Protein AF-A0A946RWE3-F1 (afdb_monomer_lite)

Structure (mmCIF, N/CA/C/O backbone):
data_AF-A0A946RWE3-F1
#
_entry.id   AF-A0A946RWE3-F1
#
loop_
_atom_site.group_PDB
_atom_site.id
_atom_site.type_symbol
_atom_site.label_atom_id
_atom_site.label_alt_id
_atom_site.label_comp_id
_atom_site.label_asym_id
_atom_site.label_entity_id
_atom_site.label_seq_id
_atom_site.pdbx_PDB_ins_code
_atom_site.Cartn_x
_atom_site.Cartn_y
_atom_site.Cartn_z
_atom_site.occupancy
_atom_site.B_iso_or_equiv
_atom_site.auth_seq_id
_atom_site.auth_comp_id
_atom_site.auth_asym_id
_atom_site.auth_atom_id
_atom_site.pdbx_PDB_model_num
ATOM 1 N N . MET A 1 1 ? 1.731 -8.033 6.178 1.00 60.97 1 MET A N 1
ATOM 2 C CA . MET A 1 1 ? 1.271 -7.411 4.912 1.00 60.97 1 MET A CA 1
ATOM 3 C C . MET A 1 1 ? 0.655 -8.437 3.960 1.00 60.97 1 MET A C 1
ATOM 5 O O . MET A 1 1 ? -0.506 -8.271 3.630 1.00 60.97 1 MET A O 1
ATOM 9 N N . LYS A 1 2 ? 1.358 -9.526 3.592 1.00 65.19 2 LYS A N 1
ATOM 10 C CA . LYS A 1 2 ? 0.799 -10.618 2.763 1.00 65.19 2 LYS A CA 1
ATOM 11 C C . LYS A 1 2 ? -0.526 -11.181 3.307 1.00 65.19 2 LYS A C 1
ATOM 13 O O . LYS A 1 2 ? -1.507 -11.204 2.584 1.00 65.19 2 LYS A O 1
ATOM 18 N N . GLU A 1 3 ? -0.561 -11.512 4.593 1.00 70.81 3 GLU A N 1
ATOM 19 C CA . GLU A 1 3 ? -1.753 -12.035 5.279 1.00 70.81 3 GLU A CA 1
ATOM 20 C C . GLU A 1 3 ? -2.956 -11.072 5.222 1.00 70.81 3 GLU A C 1
ATOM 22 O O . GLU A 1 3 ? -4.069 -11.478 4.910 1.00 70.81 3 GLU A O 1
ATOM 27 N N . ALA A 1 4 ? -2.732 -9.767 5.415 1.00 74.88 4 ALA A N 1
ATOM 28 C CA . ALA A 1 4 ? -3.790 -8.758 5.322 1.00 74.88 4 ALA A CA 1
ATOM 29 C C . ALA A 1 4 ? -4.357 -8.625 3.894 1.00 74.88 4 ALA A C 1
ATOM 31 O O . ALA A 1 4 ? -5.562 -8.463 3.716 1.00 74.88 4 ALA A O 1
ATOM 32 N N . VAL A 1 5 ? -3.497 -8.726 2.872 1.00 73.06 5 VAL A N 1
ATOM 33 C CA . VAL A 1 5 ? -3.916 -8.713 1.460 1.00 73.06 5 VAL A CA 1
ATOM 34 C C . VAL A 1 5 ? -4.716 -9.972 1.119 1.00 73.06 5 VAL A C 1
ATOM 36 O O . VAL A 1 5 ? -5.703 -9.889 0.391 1.00 73.06 5 VAL A O 1
ATOM 39 N N . GLU A 1 6 ? -4.320 -11.128 1.653 1.00 77.56 6 GLU A N 1
ATOM 40 C CA . GLU A 1 6 ? -5.034 -12.392 1.465 1.00 77.56 6 GLU A CA 1
ATOM 41 C C . GLU A 1 6 ? -6.436 -12.335 2.082 1.00 77.56 6 GLU A C 1
ATOM 43 O O . GLU A 1 6 ? -7.398 -12.625 1.374 1.00 77.56 6 GLU A O 1
ATOM 48 N N . ILE A 1 7 ? -6.560 -11.845 3.322 1.00 82.06 7 ILE A N 1
ATOM 49 C CA . ILE A 1 7 ? -7.850 -11.638 4.002 1.00 82.06 7 ILE A CA 1
ATOM 50 C C . ILE A 1 7 ? -8.738 -10.662 3.219 1.00 82.06 7 ILE A C 1
ATOM 52 O O . ILE A 1 7 ? -9.902 -10.958 2.955 1.00 82.06 7 ILE A O 1
ATOM 56 N N . TYR A 1 8 ? -8.203 -9.508 2.807 1.00 76.50 8 TYR A N 1
ATOM 57 C CA . TYR A 1 8 ? -8.967 -8.527 2.029 1.00 76.50 8 TYR A CA 1
ATOM 58 C C . TYR A 1 8 ? -9.480 -9.115 0.706 1.00 76.50 8 TYR A C 1
ATOM 60 O O . TYR A 1 8 ? -10.638 -8.917 0.336 1.00 76.50 8 TYR A O 1
ATOM 68 N N . ARG A 1 9 ? -8.637 -9.878 -0.000 1.00 81.75 9 ARG A N 1
ATOM 69 C CA . ARG A 1 9 ? -9.019 -10.573 -1.235 1.00 81.75 9 ARG A CA 1
ATOM 70 C C . ARG A 1 9 ? -10.096 -11.617 -0.979 1.00 81.75 9 ARG A C 1
ATOM 72 O O . ARG A 1 9 ? -11.039 -11.675 -1.760 1.00 81.75 9 ARG A O 1
ATOM 79 N N . ASP A 1 10 ? -10.000 -12.390 0.095 1.00 82.81 10 ASP A N 1
ATOM 80 C CA . ASP A 1 10 ? -10.994 -13.417 0.415 1.00 82.81 10 ASP A CA 1
ATOM 81 C C . ASP A 1 10 ? -12.366 -12.800 0.743 1.00 82.81 10 ASP A C 1
ATOM 83 O O . ASP A 1 10 ? -13.396 -13.367 0.383 1.00 82.81 10 ASP A O 1
ATOM 87 N N . ILE A 1 11 ? -12.392 -11.602 1.341 1.00 83.25 11 ILE A N 1
ATOM 88 C CA . ILE A 1 11 ? -13.627 -10.861 1.644 1.00 83.25 11 ILE A CA 1
ATOM 89 C C . ILE A 1 11 ? -14.216 -10.202 0.390 1.00 83.25 11 ILE A C 1
ATOM 91 O O . ILE A 1 11 ? -15.402 -10.355 0.100 1.00 83.25 11 ILE A O 1
ATOM 95 N N . CYS A 1 12 ? -13.415 -9.431 -0.349 1.00 76.69 12 CYS A N 1
ATOM 96 C CA . CYS A 1 12 ? -13.926 -8.559 -1.409 1.00 76.69 12 CYS A CA 1
ATOM 97 C C . CYS A 1 12 ? -13.904 -9.206 -2.802 1.00 76.69 12 CYS A C 1
ATOM 99 O O . CYS A 1 12 ? -14.714 -8.849 -3.658 1.00 76.69 12 CYS A O 1
ATOM 101 N N . PHE A 1 13 ? -12.980 -10.138 -3.056 1.00 81.12 13 PHE A N 1
ATOM 102 C CA . PHE A 1 13 ? -12.709 -10.701 -4.385 1.00 81.12 13 PHE A CA 1
ATOM 103 C C . PHE A 1 13 ? -12.301 -12.195 -4.341 1.00 81.12 13 PHE A C 1
ATOM 105 O O . PHE A 1 13 ? -11.259 -12.557 -4.898 1.00 81.12 13 PHE A O 1
ATOM 112 N N . PRO A 1 14 ? -13.115 -13.092 -3.751 1.00 76.62 14 PRO A N 1
ATOM 113 C CA . PRO A 1 14 ? -12.714 -14.465 -3.401 1.00 76.62 14 PRO A CA 1
ATOM 114 C C . PRO A 1 14 ? -12.268 -15.336 -4.587 1.00 76.62 14 PRO A C 1
ATOM 116 O O . PRO A 1 14 ? -11.504 -16.280 -4.420 1.00 76.62 14 PRO A O 1
ATOM 119 N N . LEU A 1 15 ? -12.722 -15.023 -5.804 1.00 83.94 15 LEU A N 1
ATOM 120 C CA . LEU A 1 15 ? -12.388 -15.780 -7.018 1.00 83.94 15 LEU A CA 1
ATOM 121 C C . LEU A 1 15 ? -11.200 -15.201 -7.799 1.00 83.94 15 LEU A C 1
ATOM 123 O O . LEU A 1 15 ? -10.817 -15.760 -8.827 1.00 83.94 15 LEU A O 1
ATOM 127 N N . ARG A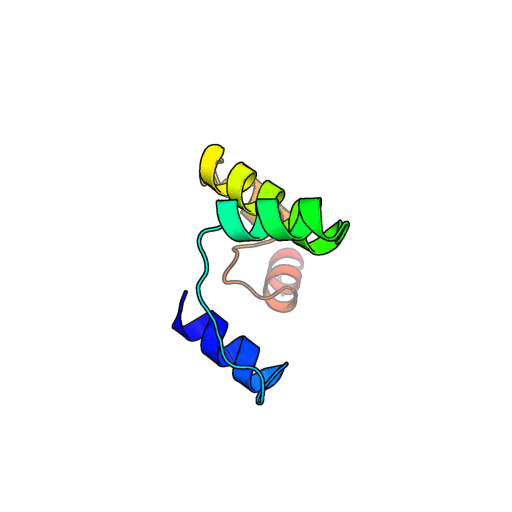 1 16 ? -10.629 -14.067 -7.370 1.00 76.00 16 ARG A N 1
ATOM 128 C CA . ARG A 1 16 ? -9.525 -13.431 -8.096 1.00 76.00 16 ARG A CA 1
ATOM 129 C C . ARG A 1 16 ? -8.179 -13.926 -7.562 1.00 76.00 16 ARG A C 1
ATOM 131 O O . ARG A 1 16 ? -7.896 -13.750 -6.375 1.00 76.00 16 ARG A O 1
ATOM 138 N N . PRO A 1 17 ? -7.323 -14.520 -8.413 1.00 75.00 17 PRO A N 1
ATOM 139 C CA . PRO A 1 17 ? -5.985 -14.901 -7.994 1.00 75.00 17 PRO A CA 1
ATOM 140 C C . PRO A 1 17 ? -5.169 -13.648 -7.664 1.00 75.00 17 PRO A C 1
ATOM 142 O O . PRO A 1 17 ? -5.191 -12.665 -8.408 1.00 75.00 17 PRO A O 1
ATOM 145 N N . ILE A 1 18 ? -4.426 -13.691 -6.557 1.00 72.00 18 ILE A N 1
ATOM 146 C CA . ILE A 1 18 ? -3.421 -12.670 -6.260 1.00 72.00 18 ILE A CA 1
ATOM 147 C C . ILE A 1 18 ? -2.221 -12.944 -7.161 1.00 72.00 18 ILE A C 1
ATOM 149 O O . ILE A 1 18 ? -1.585 -13.991 -7.056 1.00 72.00 18 ILE A O 1
ATOM 153 N N . ALA A 1 19 ? -1.906 -11.9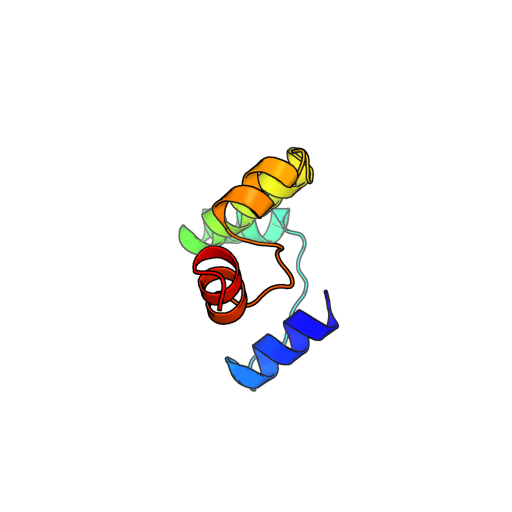92 -8.032 1.00 72.44 19 ALA A N 1
ATOM 154 C CA . ALA A 1 19 ? -0.688 -12.001 -8.824 1.00 72.44 19 ALA A CA 1
ATOM 155 C C . ALA A 1 19 ? 0.230 -10.873 -8.345 1.00 72.44 19 ALA A C 1
ATOM 157 O O . ALA A 1 19 ? -0.188 -9.722 -8.235 1.00 72.44 19 ALA A O 1
ATOM 158 N N . SER A 1 20 ? 1.491 -11.198 -8.071 1.00 75.00 20 SER A N 1
ATOM 159 C CA . SER A 1 20 ? 2.532 -10.204 -7.815 1.00 75.00 20 SER A CA 1
ATOM 160 C C . SER A 1 20 ? 3.142 -9.747 -9.137 1.00 75.00 20 SER A C 1
ATOM 162 O O . SER A 1 20 ? 3.465 -10.572 -9.991 1.00 75.00 20 SER A O 1
ATOM 164 N N . SER A 1 21 ? 3.341 -8.446 -9.312 1.00 79.31 21 SER A N 1
ATOM 165 C CA . SER A 1 21 ? 4.042 -7.885 -10.469 1.00 79.31 21 SER A CA 1
ATOM 166 C C . SER A 1 21 ? 4.949 -6.741 -10.023 1.00 79.31 21 SER A C 1
ATOM 168 O O . SER A 1 21 ? 4.570 -6.005 -9.111 1.00 79.31 21 SER A O 1
ATOM 170 N N . PRO A 1 22 ? 6.126 -6.553 -10.648 1.00 84.56 22 PRO A N 1
ATOM 171 C CA . PRO A 1 22 ? 6.953 -5.384 -10.382 1.00 84.56 22 PRO A CA 1
ATOM 172 C C . PRO A 1 22 ? 6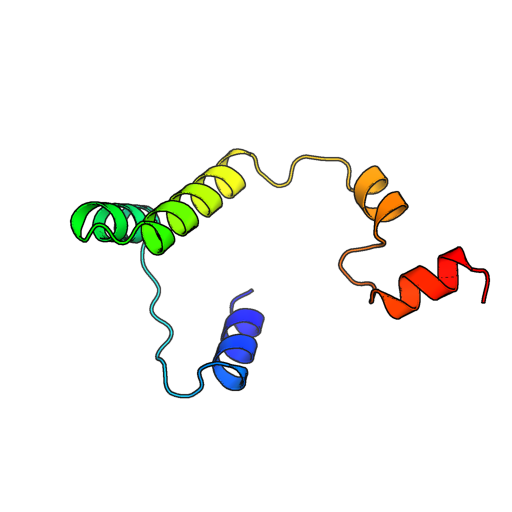.165 -4.101 -10.649 1.00 84.56 22 PRO A C 1
ATOM 174 O O . PRO A 1 22 ? 5.532 -3.966 -11.698 1.00 84.56 22 PRO A O 1
ATOM 177 N N . ILE A 1 23 ? 6.232 -3.129 -9.742 1.00 84.50 23 ILE A N 1
ATOM 178 C CA . ILE A 1 23 ? 5.398 -1.925 -9.841 1.00 84.50 23 ILE A CA 1
ATOM 179 C C . ILE A 1 23 ? 5.682 -1.089 -11.096 1.00 84.50 23 ILE A C 1
ATOM 181 O O . ILE A 1 23 ? 4.773 -0.522 -11.700 1.00 84.50 23 ILE A O 1
ATOM 185 N N . GLY A 1 24 ? 6.932 -1.104 -11.573 1.00 85.25 24 GLY A N 1
ATOM 186 C CA . GLY A 1 24 ? 7.295 -0.498 -12.854 1.00 85.25 24 GLY A CA 1
ATOM 187 C C . GLY A 1 24 ? 6.588 -1.143 -14.052 1.00 85.25 24 GLY A C 1
ATOM 188 O O . GLY A 1 24 ? 6.252 -0.447 -15.006 1.00 85.25 24 GLY A O 1
ATOM 189 N N . MET A 1 25 ? 6.299 -2.446 -13.986 1.00 89.69 25 MET A N 1
ATOM 190 C CA . MET A 1 25 ? 5.549 -3.159 -15.022 1.00 89.69 25 MET A CA 1
ATOM 191 C C . MET A 1 25 ? 4.060 -2.801 -14.981 1.00 89.69 25 MET A C 1
ATOM 193 O O . MET A 1 25 ? 3.459 -2.590 -16.032 1.00 89.69 25 MET A O 1
ATOM 197 N N . VAL A 1 26 ? 3.485 -2.649 -13.783 1.00 89.81 26 VAL A N 1
ATOM 198 C CA . VAL A 1 26 ? 2.098 -2.182 -13.594 1.00 89.81 26 VAL A CA 1
ATOM 199 C C . VAL A 1 26 ? 1.921 -0.774 -14.172 1.00 89.81 26 VAL A C 1
ATOM 201 O O . VAL A 1 26 ? 0.998 -0.544 -14.952 1.00 89.81 26 VAL A O 1
ATOM 204 N N . SER A 1 27 ? 2.849 0.139 -13.870 1.00 89.94 27 SER A N 1
ATOM 205 C CA . SER A 1 27 ? 2.866 1.496 -14.432 1.00 89.94 27 SER A CA 1
ATOM 206 C C . SER A 1 27 ? 2.970 1.487 -15.963 1.00 89.94 27 SER A C 1
ATOM 208 O O . SER A 1 27 ? 2.171 2.129 -16.650 1.00 89.94 27 SER A O 1
ATOM 210 N N . PHE A 1 28 ? 3.902 0.704 -16.521 1.00 92.31 28 PHE A N 1
ATOM 211 C CA . PHE A 1 28 ? 4.086 0.592 -17.970 1.00 92.31 28 PHE A CA 1
ATOM 212 C C . PHE A 1 28 ? 2.826 0.084 -18.687 1.00 92.31 28 PHE A C 1
ATOM 214 O O . PHE A 1 28 ? 2.409 0.666 -19.692 1.00 92.31 28 PHE A O 1
ATOM 221 N N . ILE A 1 29 ? 2.196 -0.972 -18.162 1.00 91.69 29 ILE A N 1
ATOM 222 C CA . ILE A 1 29 ? 0.959 -1.537 -18.716 1.00 91.69 29 ILE A CA 1
ATOM 223 C C . ILE A 1 29 ? -0.186 -0.527 -18.617 1.00 91.69 29 ILE A C 1
ATOM 225 O O . ILE A 1 29 ? -0.859 -0.286 -19.620 1.00 91.69 29 ILE A O 1
ATOM 229 N N . GLY A 1 30 ? -0.373 0.105 -17.453 1.00 91.44 30 GLY A N 1
ATOM 230 C CA . GLY A 1 30 ? -1.406 1.122 -17.250 1.00 91.44 30 GLY A CA 1
ATOM 231 C C . GLY A 1 30 ? -1.289 2.261 -18.263 1.00 91.44 30 GLY A C 1
ATOM 232 O O . GLY A 1 30 ? -2.258 2.594 -18.946 1.00 91.44 30 GLY A O 1
ATOM 233 N N . LYS A 1 31 ? -0.071 2.783 -18.463 1.00 92.31 31 LYS A N 1
ATOM 234 C CA . LYS A 1 31 ? 0.198 3.839 -19.449 1.00 92.31 31 LYS A CA 1
ATOM 235 C C . LYS A 1 31 ? -0.052 3.377 -20.888 1.00 92.31 31 LYS A C 1
ATOM 237 O O . LYS A 1 31 ? -0.649 4.113 -21.671 1.00 92.31 31 LYS A O 1
ATOM 242 N N . THR A 1 32 ? 0.382 2.166 -21.237 1.00 95.88 32 THR A N 1
ATOM 243 C CA . THR A 1 32 ? 0.267 1.616 -22.601 1.00 95.88 32 THR A CA 1
ATOM 244 C C . THR A 1 32 ? -1.188 1.354 -22.984 1.00 95.88 32 THR A C 1
ATOM 246 O O . THR A 1 32 ? -1.611 1.690 -24.088 1.00 95.88 32 THR A O 1
ATOM 249 N N . LEU A 1 33 ? -1.975 0.807 -22.057 1.00 95.56 33 LEU A N 1
ATOM 250 C CA . LEU A 1 33 ? -3.394 0.510 -22.256 1.00 95.56 33 LEU A CA 1
ATOM 251 C C . LEU A 1 33 ? -4.309 1.718 -22.004 1.00 95.56 33 LEU A C 1
ATOM 253 O O . LEU A 1 33 ? -5.525 1.579 -22.096 1.00 95.56 33 LEU A O 1
ATOM 257 N N . ARG A 1 34 ? -3.746 2.895 -21.685 1.00 94.50 34 ARG A N 1
ATOM 258 C CA . ARG A 1 34 ? -4.490 4.102 -21.272 1.00 94.50 34 ARG A CA 1
ATOM 259 C C . ARG A 1 34 ? -5.435 3.849 -20.088 1.00 94.50 34 ARG A C 1
ATOM 261 O O . ARG A 1 34 ? -6.464 4.507 -19.956 1.00 94.50 34 ARG A O 1
ATOM 268 N N . ASN A 1 35 ? -5.078 2.904 -19.223 1.00 93.50 35 ASN A N 1
ATOM 269 C CA . ASN A 1 35 ? -5.743 2.683 -17.948 1.00 93.50 35 ASN A CA 1
ATOM 270 C C . ASN A 1 35 ? -5.096 3.605 -16.907 1.00 93.50 35 ASN A C 1
ATOM 272 O O . ASN A 1 35 ? -4.100 3.255 -16.265 1.00 93.50 35 ASN A O 1
ATOM 276 N N . TRP A 1 36 ? -5.64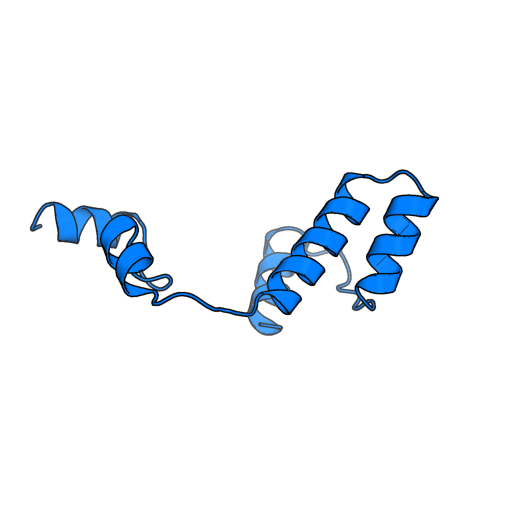2 4.817 -16.807 1.00 89.12 36 TRP A N 1
ATOM 277 C CA . TRP A 1 36 ? -5.087 5.876 -15.969 1.00 89.12 36 TRP A CA 1
ATOM 278 C C . TRP A 1 36 ? -5.143 5.549 -14.481 1.00 89.12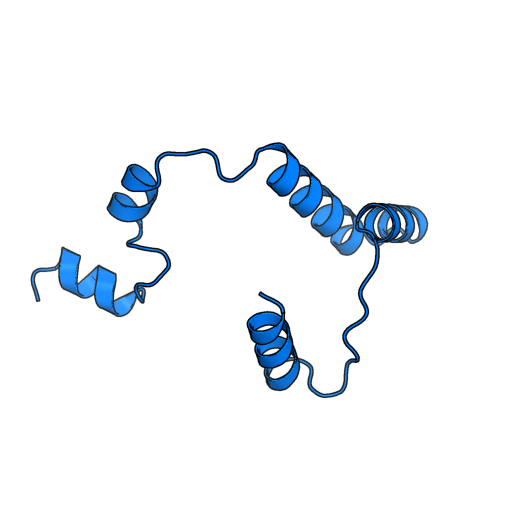 36 TRP A C 1
ATOM 280 O O . TRP A 1 36 ? -4.194 5.888 -13.784 1.00 89.12 36 TRP A O 1
ATOM 290 N N . ASP A 1 37 ? -6.164 4.827 -14.019 1.00 87.12 37 ASP A N 1
ATOM 291 C CA . ASP A 1 37 ? -6.288 4.422 -12.614 1.00 87.12 37 ASP A CA 1
ATOM 292 C C . ASP A 1 37 ? -5.159 3.466 -12.213 1.00 87.12 37 ASP A C 1
ATOM 294 O O . ASP A 1 37 ? -4.504 3.644 -11.185 1.00 87.12 37 ASP A O 1
ATOM 298 N N . MET A 1 38 ? -4.873 2.478 -13.068 1.00 88.00 38 MET A N 1
ATOM 299 C CA . MET A 1 38 ? -3.785 1.521 -12.855 1.00 88.00 38 MET A CA 1
ATOM 300 C C . MET A 1 38 ? -2.413 2.203 -12.879 1.00 88.00 38 MET A C 1
ATOM 302 O O . MET A 1 38 ? -1.560 1.908 -12.041 1.00 88.00 38 MET A O 1
ATOM 306 N N . TRP A 1 39 ? -2.195 3.114 -13.831 1.00 91.31 39 TRP A N 1
ATOM 307 C CA . TRP A 1 39 ? -0.954 3.884 -13.911 1.00 91.31 39 TRP A CA 1
ATOM 308 C C . TRP A 1 39 ? -0.778 4.798 -12.692 1.00 91.31 39 TRP A C 1
ATOM 310 O O . TRP A 1 39 ? 0.272 4.767 -12.053 1.00 91.31 39 TRP A O 1
ATOM 320 N N . PHE A 1 40 ? -1.814 5.559 -12.336 1.00 88.69 40 PHE A N 1
ATOM 321 C CA . PHE A 1 40 ? -1.797 6.491 -11.213 1.00 88.69 40 PHE A CA 1
ATOM 322 C C . PHE A 1 40 ? -1.536 5.771 -9.890 1.00 88.69 40 PHE A C 1
ATOM 324 O O . PHE A 1 40 ? -0.655 6.183 -9.139 1.00 88.69 40 PHE A O 1
ATOM 331 N N . GLY A 1 41 ? -2.234 4.659 -9.633 1.00 86.75 41 GLY A N 1
ATOM 332 C CA . GLY A 1 41 ? -2.006 3.848 -8.439 1.00 86.75 41 GLY A CA 1
ATOM 333 C C . GLY A 1 41 ? -0.559 3.359 -8.343 1.00 86.75 41 GLY A C 1
ATOM 334 O O . GLY A 1 41 ? 0.073 3.503 -7.299 1.00 86.75 41 GLY A O 1
ATOM 335 N N . ALA A 1 42 ? 0.003 2.848 -9.443 1.00 87.50 42 ALA A N 1
ATOM 336 C CA . ALA A 1 42 ? 1.389 2.382 -9.473 1.00 87.50 42 ALA A CA 1
ATOM 337 C C . ALA A 1 42 ? 2.408 3.507 -9.204 1.00 87.50 42 ALA A C 1
ATOM 339 O O . ALA A 1 42 ? 3.366 3.298 -8.459 1.00 87.50 42 ALA A O 1
ATOM 340 N N . GLU A 1 43 ? 2.207 4.697 -9.776 1.00 87.62 43 GLU A N 1
ATOM 341 C CA . GLU A 1 43 ? 3.086 5.849 -9.538 1.00 87.62 43 GLU A CA 1
ATOM 342 C C . GLU A 1 43 ? 2.937 6.416 -8.120 1.00 87.62 43 GLU A C 1
ATOM 344 O O . GLU A 1 43 ? 3.938 6.780 -7.506 1.00 87.62 43 GLU A O 1
ATOM 349 N N . MET A 1 44 ? 1.726 6.418 -7.553 1.00 86.69 44 MET A N 1
ATOM 350 C CA . MET A 1 44 ? 1.498 6.794 -6.154 1.00 86.69 44 MET A CA 1
ATOM 351 C C . MET A 1 44 ? 2.258 5.890 -5.187 1.00 86.69 44 MET A C 1
ATOM 353 O O . MET A 1 44 ? 2.949 6.389 -4.304 1.00 86.69 44 MET A O 1
ATOM 357 N N . PHE A 1 45 ? 2.186 4.572 -5.359 1.00 82.50 45 PHE A N 1
ATOM 358 C CA . PHE A 1 45 ? 2.933 3.642 -4.511 1.00 82.50 45 PHE A CA 1
ATOM 359 C C . PHE A 1 45 ? 4.452 3.808 -4.664 1.00 82.50 45 PHE A C 1
ATOM 361 O O . PHE A 1 45 ? 5.154 3.833 -3.657 1.00 82.50 45 PHE A O 1
ATOM 368 N N . ARG A 1 46 ? 4.965 4.011 -5.889 1.00 80.75 46 ARG A N 1
ATOM 369 C CA . ARG A 1 46 ? 6.391 4.333 -6.105 1.00 80.75 46 ARG A CA 1
ATOM 370 C C . ARG A 1 46 ? 6.805 5.626 -5.417 1.00 80.75 46 ARG A C 1
ATOM 372 O O . ARG A 1 46 ? 7.892 5.697 -4.850 1.00 80.75 46 ARG A O 1
ATOM 379 N N . PHE A 1 47 ? 5.951 6.646 -5.478 1.00 80.19 47 PHE A N 1
ATOM 380 C CA . PHE A 1 47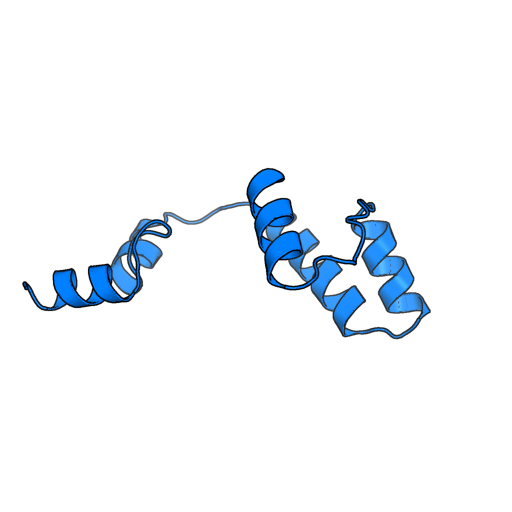 ? 6.184 7.897 -4.775 1.00 80.19 47 PHE A CA 1
ATOM 381 C C . PHE A 1 47 ? 6.261 7.648 -3.268 1.00 80.19 47 PHE A C 1
ATOM 383 O O . PHE A 1 47 ? 7.278 7.992 -2.677 1.00 80.19 47 PHE A O 1
ATOM 390 N N . LEU A 1 48 ? 5.266 6.982 -2.674 1.00 79.12 48 LEU A N 1
ATOM 391 C CA . LEU A 1 48 ? 5.228 6.663 -1.241 1.00 79.12 48 LEU A CA 1
ATOM 392 C C . LEU A 1 48 ? 6.460 5.867 -0.778 1.00 79.12 48 LEU A C 1
ATOM 394 O O . LEU A 1 48 ? 7.060 6.215 0.237 1.00 79.12 48 LEU A O 1
ATOM 398 N N . GLU A 1 49 ? 6.903 4.871 -1.552 1.00 73.19 49 GLU A N 1
ATOM 399 C CA . GLU A 1 49 ? 8.157 4.148 -1.286 1.00 73.19 49 GLU A CA 1
ATOM 400 C C . GLU A 1 49 ? 9.381 5.078 -1.307 1.00 73.19 49 GLU A C 1
ATOM 402 O O . GLU A 1 49 ? 10.290 4.923 -0.492 1.00 73.19 49 GLU A O 1
ATOM 407 N N . SER A 1 50 ? 9.409 6.060 -2.216 1.00 75.06 50 SER A N 1
ATOM 408 C CA . SER A 1 50 ? 10.532 6.996 -2.359 1.00 75.06 50 SER A CA 1
ATOM 409 C C . SER A 1 50 ? 10.616 8.043 -1.244 1.00 75.06 50 SER A C 1
ATOM 411 O O . SER A 1 50 ? 11.719 8.454 -0.881 1.00 75.06 50 SER A O 1
ATOM 413 N N . VAL A 1 51 ? 9.477 8.465 -0.682 1.00 68.19 51 VAL A N 1
ATOM 414 C CA . VAL A 1 51 ? 9.457 9.401 0.458 1.00 68.19 51 VAL A CA 1
ATOM 415 C C . VAL A 1 51 ? 9.843 8.686 1.760 1.00 68.19 51 VAL A C 1
ATOM 417 O O . VAL A 1 51 ? 10.383 9.318 2.673 1.00 68.19 51 VAL A O 1
ATOM 420 N N . GLY A 1 52 ? 9.622 7.365 1.815 1.00 58.31 52 GLY A N 1
ATOM 421 C CA . GLY A 1 52 ? 9.688 6.561 3.032 1.00 58.31 52 GLY A CA 1
ATOM 422 C C . GLY A 1 52 ? 8.591 6.954 4.025 1.00 58.31 52 GLY A C 1
ATOM 423 O O . GLY A 1 52 ? 7.986 8.020 3.914 1.00 58.31 52 GLY A O 1
ATOM 424 N N . GLU A 1 53 ? 8.343 6.124 5.039 1.00 62.31 53 GLU A N 1
ATOM 425 C CA . GLU A 1 53 ? 7.610 6.582 6.225 1.00 62.31 53 GLU A CA 1
ATOM 426 C C . GLU A 1 53 ? 8.481 7.624 6.939 1.00 62.31 53 GLU A C 1
ATOM 428 O O . GLU A 1 53 ? 9.343 7.308 7.759 1.00 62.31 53 GLU A O 1
ATOM 433 N N . ARG A 1 54 ? 8.336 8.889 6.543 1.00 57.12 54 ARG A N 1
ATOM 434 C CA . ARG A 1 54 ? 9.000 10.022 7.175 1.00 57.12 54 ARG A CA 1
ATOM 435 C C . ARG A 1 54 ? 7.956 11.011 7.639 1.00 57.12 54 ARG A C 1
ATOM 437 O O . ARG A 1 54 ? 7.216 11.588 6.851 1.00 57.12 54 ARG A O 1
ATOM 444 N N . GLY A 1 55 ? 7.961 11.202 8.944 1.00 59.66 55 GLY A N 1
ATOM 445 C CA . GLY A 1 55 ? 7.067 12.073 9.674 1.00 59.66 55 GLY A CA 1
ATOM 446 C C . GLY A 1 55 ? 6.984 11.525 11.082 1.00 59.66 55 GLY A C 1
ATOM 447 O O . GLY A 1 55 ? 6.756 10.331 11.262 1.00 59.66 55 GLY A O 1
ATOM 448 N N . ASP A 1 56 ? 7.229 12.376 12.069 1.00 66.81 56 ASP A N 1
ATOM 449 C CA . ASP A 1 56 ? 6.851 12.050 13.434 1.00 66.81 56 ASP A CA 1
ATOM 450 C C . ASP A 1 56 ? 5.334 11.780 13.434 1.00 66.81 56 ASP A C 1
ATOM 452 O O . ASP A 1 56 ? 4.560 12.682 13.091 1.00 66.81 56 ASP A O 1
ATOM 456 N N . PRO A 1 57 ? 4.883 10.551 13.753 1.00 65.75 57 PRO A N 1
ATOM 457 C CA . PRO A 1 57 ? 3.467 10.219 13.718 1.00 65.75 57 PRO A CA 1
ATOM 458 C C . PRO A 1 57 ? 2.688 10.954 14.812 1.00 65.75 57 PRO A C 1
ATOM 460 O O . PRO A 1 57 ? 1.468 10.850 14.826 1.00 65.75 57 PRO A O 1
ATOM 463 N N . THR A 1 58 ? 3.356 11.692 15.709 1.00 75.19 58 THR A N 1
ATOM 464 C CA . THR A 1 58 ? 2.737 12.470 16.789 1.00 75.19 58 THR A CA 1
ATOM 465 C C . THR A 1 58 ? 1.605 13.349 16.274 1.00 75.19 58 THR A C 1
ATOM 467 O O . THR A 1 58 ? 0.479 13.185 16.728 1.00 75.19 58 THR A O 1
ATOM 470 N N . THR A 1 59 ? 1.834 14.178 15.249 1.00 69.00 59 THR A N 1
ATOM 471 C CA . THR A 1 59 ? 0.774 15.053 14.713 1.00 69.00 59 THR A CA 1
ATOM 472 C C . THR A 1 59 ? -0.389 14.261 14.109 1.00 69.00 59 THR A C 1
ATOM 474 O O . THR A 1 59 ? -1.545 14.643 14.262 1.00 69.00 59 THR A O 1
ATOM 477 N N . GLY A 1 60 ? -0.113 13.138 13.440 1.00 66.62 60 GLY A N 1
ATOM 478 C CA . GLY A 1 60 ? -1.165 12.270 12.900 1.00 66.62 60 GLY A CA 1
ATOM 479 C C . GLY A 1 60 ? -1.981 11.594 14.003 1.00 66.62 60 GLY A C 1
ATOM 480 O O . GLY A 1 60 ? -3.206 11.573 13.936 1.00 66.62 60 GLY A O 1
ATOM 481 N N . ASN A 1 61 ? -1.305 11.109 15.044 1.00 78.00 61 ASN A N 1
ATOM 482 C CA . ASN A 1 61 ? -1.923 10.455 16.192 1.00 78.00 61 ASN A CA 1
ATOM 483 C C . ASN A 1 61 ? -2.751 11.432 17.037 1.00 78.00 61 ASN A C 1
ATOM 485 O O . ASN A 1 61 ? -3.807 11.053 17.531 1.00 78.00 61 ASN A O 1
ATOM 489 N N . GLU A 1 62 ? -2.295 12.676 17.197 1.00 75.75 62 GLU A N 1
ATOM 490 C CA . GLU A 1 62 ? -3.045 13.728 17.895 1.00 75.75 62 GLU A CA 1
ATOM 491 C C . GLU A 1 62 ? -4.331 14.097 17.148 1.00 75.75 62 GLU A C 1
ATOM 493 O O . GLU A 1 62 ? -5.370 14.300 17.771 1.00 75.75 62 GLU A O 1
ATOM 498 N N . LEU A 1 63 ? -4.274 14.168 15.815 1.00 70.81 63 LEU A N 1
ATOM 499 C CA . LEU A 1 63 ? -5.411 14.592 14.996 1.00 70.81 63 LEU A CA 1
ATOM 500 C C . LEU A 1 63 ? -6.412 13.468 14.707 1.00 70.81 63 LEU A C 1
ATOM 502 O O . LEU A 1 63 ? -7.607 13.738 14.594 1.00 70.81 63 LEU A O 1
ATOM 506 N N . PHE A 1 64 ? -5.938 12.231 14.549 1.00 68.88 64 PHE A N 1
ATOM 507 C CA . PHE A 1 64 ? -6.737 11.131 13.996 1.00 68.88 64 PHE A CA 1
ATOM 508 C C . PHE A 1 64 ? -6.676 9.833 14.810 1.00 68.88 64 PHE A C 1
ATOM 510 O O . PHE A 1 64 ? -7.314 8.853 14.430 1.00 68.88 64 PHE A O 1
ATOM 517 N N . GLY A 1 65 ? -5.928 9.809 15.914 1.00 67.25 65 GLY A N 1
ATOM 518 C CA . GLY A 1 65 ? -5.693 8.603 16.700 1.00 67.25 65 GLY A CA 1
ATOM 519 C C . GLY A 1 65 ? -4.590 7.728 16.117 1.00 67.25 65 GLY A C 1
ATOM 520 O O . GLY A 1 65 ? -4.092 7.938 15.008 1.00 67.25 65 GLY A O 1
ATOM 521 N N . LYS A 1 66 ? -4.162 6.727 16.890 1.00 75.06 66 LYS A N 1
ATOM 522 C CA . LYS A 1 66 ? -3.153 5.769 16.411 1.00 75.06 66 LYS A CA 1
ATOM 523 C C . LYS A 1 66 ? -3.741 4.950 15.265 1.00 75.06 66 LYS A C 1
ATOM 525 O O . LYS A 1 66 ? -4.895 4.556 15.337 1.00 75.06 66 LYS A O 1
ATOM 530 N N . MET A 1 67 ? -2.931 4.567 14.274 1.00 62.72 67 MET A N 1
ATOM 531 C CA . MET A 1 67 ? -3.391 3.688 13.176 1.00 62.72 67 MET A CA 1
ATOM 532 C C . MET A 1 67 ? -4.037 2.371 13.649 1.00 62.72 67 MET A C 1
ATOM 534 O O . MET A 1 67 ? -4.806 1.764 12.913 1.00 62.72 67 MET A O 1
ATOM 538 N N . SER A 1 68 ? -3.712 1.907 14.858 1.00 71.75 68 SER A N 1
ATOM 539 C CA . SER A 1 68 ? -4.288 0.705 15.469 1.00 71.75 68 SER A CA 1
ATOM 540 C C . SER A 1 68 ? -5.608 0.943 16.213 1.00 71.75 68 SER A C 1
ATOM 542 O O . SER A 1 68 ? -6.163 -0.004 16.763 1.00 71.75 68 SER A O 1
ATOM 544 N N . GLN A 1 69 ? -6.062 2.190 16.316 1.00 72.38 69 GLN A N 1
ATOM 545 C CA . GLN A 1 69 ? -7.255 2.596 17.051 1.00 72.38 69 GLN A CA 1
ATOM 546 C C . GLN A 1 69 ? -8.431 2.728 16.083 1.00 72.38 69 GLN A C 1
ATOM 548 O O . GLN A 1 69 ? -8.276 3.221 14.966 1.00 72.38 69 GLN A O 1
ATOM 553 N N . THR A 1 70 ? -9.612 2.268 16.496 1.00 75.81 70 THR A N 1
ATOM 554 C CA . THR A 1 70 ? -10.830 2.478 15.706 1.00 75.81 70 THR A CA 1
ATOM 555 C C . THR A 1 70 ? -11.281 3.936 15.805 1.00 75.81 70 THR A C 1
ATOM 557 O O . THR A 1 70 ? -10.957 4.635 16.770 1.00 75.81 70 THR A O 1
ATOM 560 N N . VAL A 1 71 ? -12.046 4.406 14.816 1.00 66.25 71 VAL A N 1
ATOM 561 C CA . VAL A 1 71 ? -12.595 5.774 14.823 1.00 66.25 71 VAL A CA 1
ATOM 562 C C . VAL A 1 71 ? -13.495 5.980 16.044 1.00 66.25 71 VAL A C 1
ATOM 564 O O . VAL A 1 71 ? -13.457 7.035 16.674 1.00 66.25 71 VAL A O 1
ATOM 567 N N . GLU A 1 72 ? -14.268 4.960 16.415 1.00 71.12 72 GLU A N 1
ATOM 568 C CA . GLU A 1 72 ? -15.137 4.962 17.587 1.00 71.12 72 GLU A CA 1
ATOM 569 C C . GLU A 1 72 ? -14.357 5.068 18.901 1.00 71.12 72 GLU A C 1
ATOM 571 O O . GLU A 1 72 ? -14.747 5.842 19.777 1.00 71.12 72 GLU A O 1
ATOM 576 N N . ASP A 1 73 ? -13.255 4.327 19.042 1.00 76.56 73 ASP A N 1
ATOM 577 C CA . ASP A 1 73 ? -12.420 4.380 20.246 1.00 76.56 73 ASP A CA 1
ATOM 578 C C . ASP A 1 73 ? -11.712 5.733 20.378 1.00 76.56 73 ASP A C 1
ATOM 580 O O . ASP A 1 73 ? -11.632 6.280 21.477 1.00 76.56 73 ASP A O 1
ATOM 584 N N . PHE A 1 74 ? -11.241 6.308 19.266 1.00 74.56 74 PHE A N 1
ATOM 585 C CA . PHE A 1 74 ? -10.638 7.643 19.262 1.00 74.56 74 PHE A CA 1
ATOM 586 C C . PHE A 1 74 ? -11.653 8.729 19.643 1.00 74.56 74 PHE A C 1
ATOM 588 O O . PHE A 1 74 ? -11.371 9.587 20.478 1.00 74.56 74 PHE A O 1
ATOM 595 N N . ALA A 1 75 ? -12.864 8.674 19.082 1.00 71.88 75 ALA A N 1
ATOM 596 C CA . ALA A 1 75 ? -13.915 9.643 19.385 1.00 71.88 75 ALA A CA 1
ATOM 597 C C . ALA A 1 75 ? -14.333 9.620 20.868 1.00 71.88 75 ALA A C 1
ATOM 599 O O . ALA A 1 75 ? -14.611 10.671 21.445 1.00 71.88 75 ALA A O 1
ATOM 600 N N . ARG A 1 76 ? -14.354 8.436 21.491 1.00 78.56 76 ARG A N 1
ATOM 601 C CA . ARG A 1 76 ? -14.633 8.267 22.926 1.00 78.56 76 ARG A CA 1
ATOM 602 C C . ARG A 1 76 ? -13.545 8.878 23.805 1.00 78.56 76 ARG A C 1
ATOM 604 O O . ARG A 1 76 ? -13.854 9.671 24.692 1.00 78.56 76 ARG A O 1
ATOM 611 N N . GLU A 1 77 ? -12.282 8.610 23.478 1.00 82.56 77 GLU A N 1
ATOM 612 C CA . GLU A 1 77 ? -11.128 9.166 24.191 1.00 82.56 77 GLU A CA 1
ATOM 613 C C . GLU A 1 77 ? -11.122 10.705 24.164 1.00 82.56 77 GLU A C 1
ATOM 615 O O . GLU A 1 77 ? -10.943 11.337 25.204 1.00 82.56 77 GLU A O 1
ATOM 620 N N . GLN A 1 78 ? -11.419 11.319 23.012 1.00 76.56 78 GLN A N 1
ATOM 621 C CA . GLN A 1 78 ? -11.517 12.782 22.885 1.00 76.56 78 GLN A CA 1
ATOM 622 C C . GLN A 1 78 ? -12.707 13.382 23.647 1.00 76.56 78 GLN A C 1
ATOM 624 O O . GLN A 1 78 ? -12.641 14.515 24.122 1.00 76.56 78 GLN A O 1
ATOM 629 N N . ALA A 1 79 ? -13.801 12.633 23.771 1.00 78.62 79 ALA A N 1
ATOM 630 C CA . ALA A 1 79 ? -14.980 13.050 24.521 1.00 78.62 79 ALA A CA 1
ATOM 631 C C . ALA A 1 79 ? -14.858 12.796 26.040 1.00 78.62 79 ALA A C 1
ATOM 633 O O . ALA A 1 79 ? -15.723 13.247 26.793 1.00 78.62 79 ALA A O 1
ATOM 634 N N . GLY A 1 80 ? -13.801 12.109 26.494 1.00 75.38 80 GLY A N 1
ATOM 635 C CA . GLY A 1 80 ? -13.577 11.778 27.904 1.00 75.38 80 GLY A CA 1
ATOM 636 C C . GLY A 1 80 ? -14.556 10.739 28.463 1.00 75.38 80 GLY A C 1
ATOM 637 O O . GLY A 1 80 ? -14.903 10.817 29.644 1.00 75.38 80 GLY A O 1
ATOM 638 N N . ILE A 1 81 ? -15.023 9.807 27.623 1.00 56.69 81 ILE A N 1
ATOM 639 C CA . ILE A 1 81 ? -16.000 8.748 27.949 1.00 56.69 81 ILE A CA 1
ATOM 640 C C . ILE A 1 81 ? -15.477 7.355 27.621 1.00 56.69 81 ILE A C 1
ATOM 642 O O . ILE A 1 81 ? -14.740 7.214 26.624 1.00 56.69 81 ILE A O 1
#

Foldseek 3Di:
DVVVVQVVCCVPPVPDDDDDDDLVVQLVVCVVVVVVVSNVVSVVVVVDVVVDPDDDCVVVCVVQNDPPDDSVRVVCVVVVD

Radius of gyration: 17.67 Å; chains: 1; bounding box: 26×31×50 Å

pLDDT: mean 77.87, std 9.64, range [56.69, 95.88]

Sequence (81 aa):
MKEAVEIYRDICFPLRPIASSPIGMVSFIGKTLRNWDMWFGAEMFRFLESVGERGDPTTGNELFGKMSQTVEDFAREQAGI

Secondary structure (DSSP, 8-state):
-HHHHHHHHHHH-TTSPP----HHHHHHHHHHTT-HHHHHHHHHHHHHHHH-S-S-THHHHHHH--TTS-HHHHHHHHHT-